Protein AF-A0A1M4TDK0-F1 (afdb_monomer_lite)

Organism: NCBI:txid1121262

Sequence (134 aa):
MSFRETLAKKYAETYYKKYGDRLTQFSGHVLSIKTTTKTILWIFNILTVDVVVKPERSKAVIKCRYKAKKWFKMPSFIDVRQGHSVIIQGLKPKKGKEASEVIQILNIRNLTTKVDLIPIDQKIQRVQQRQFIK

Radius of gyration: 16.86 Å; chains: 1; bounding box: 46×34×56 Å

Secondary structure (DSSP, 8-state):
--HHHHHHHHHHHHHHHHHGGGEEEEEEEEEEEEEEEEEETTTEEEEEEEEEEEETT-S--EEEEEEEEEESSPPP-----TT-EEEEEEEPPPTTSS-TTEEEEEEEEETTTTEESS---S------------

pLDDT: mean 84.57, std 12.97, range [46.22, 96.06]

Structure (mmCIF, N/CA/C/O backbone):
data_AF-A0A1M4TDK0-F1
#
_entry.id   AF-A0A1M4TDK0-F1
#
loop_
_atom_site.group_PDB
_atom_site.id
_atom_site.type_symbol
_atom_site.label_atom_id
_atom_site.label_alt_id
_atom_site.label_comp_id
_atom_site.label_asym_id
_atom_site.label_entity_id
_atom_site.label_seq_id
_atom_site.pdbx_PDB_ins_code
_atom_site.Cartn_x
_atom_site.Cartn_y
_atom_site.Cartn_z
_atom_site.occupancy
_atom_site.B_iso_or_equiv
_atom_site.auth_seq_id
_atom_site.auth_comp_id
_atom_site.auth_asym_id
_atom_site.auth_atom_id
_atom_site.pdbx_PDB_model_num
ATOM 1 N N . MET A 1 1 ? 28.726 3.527 11.758 1.00 60.12 1 MET A N 1
ATOM 2 C CA . MET A 1 1 ? 27.589 3.527 10.810 1.00 60.12 1 MET A CA 1
ATOM 3 C C . MET A 1 1 ? 28.083 4.090 9.499 1.00 60.12 1 MET A C 1
ATOM 5 O O . MET A 1 1 ? 28.723 5.138 9.508 1.00 60.12 1 MET A O 1
ATOM 9 N N . SER A 1 2 ? 27.841 3.385 8.400 1.00 84.94 2 SER A N 1
ATOM 10 C CA . SER A 1 2 ? 28.192 3.871 7.063 1.00 84.94 2 SER A CA 1
ATOM 11 C C . SER A 1 2 ? 27.386 5.135 6.738 1.00 84.94 2 SER A C 1
ATOM 13 O O . SER A 1 2 ? 26.234 5.256 7.149 1.00 84.94 2 SER A O 1
ATOM 15 N N . PHE A 1 3 ? 27.952 6.076 5.975 1.00 83.06 3 PHE A N 1
ATOM 16 C CA . PHE A 1 3 ? 27.279 7.327 5.580 1.00 83.06 3 PHE A CA 1
ATOM 17 C C . PHE A 1 3 ? 25.885 7.083 4.968 1.00 83.06 3 PHE A C 1
ATOM 19 O O . PHE A 1 3 ? 24.934 7.820 5.232 1.00 83.06 3 PHE A O 1
ATOM 26 N N . ARG A 1 4 ? 25.740 5.980 4.221 1.00 83.12 4 ARG A N 1
ATOM 27 C CA . ARG A 1 4 ? 24.465 5.527 3.644 1.00 83.12 4 ARG A CA 1
ATOM 28 C C . ARG A 1 4 ? 23.426 5.159 4.704 1.00 83.12 4 ARG A C 1
ATOM 30 O O . ARG A 1 4 ? 22.262 5.524 4.565 1.00 83.12 4 ARG A O 1
ATOM 37 N N . GLU A 1 5 ? 23.839 4.477 5.768 1.00 84.00 5 GLU A N 1
ATOM 38 C CA . GLU A 1 5 ? 22.953 4.079 6.869 1.00 84.00 5 GLU A CA 1
ATOM 39 C C . GLU A 1 5 ? 22.475 5.300 7.651 1.00 84.00 5 GLU A C 1
ATOM 41 O O . GLU A 1 5 ? 21.297 5.401 7.991 1.00 84.00 5 GLU A O 1
ATOM 46 N N . THR A 1 6 ? 23.372 6.254 7.897 1.00 85.81 6 THR A N 1
ATOM 47 C CA . THR A 1 6 ? 23.051 7.486 8.624 1.00 85.81 6 THR A CA 1
ATOM 48 C C . THR A 1 6 ? 22.048 8.342 7.849 1.00 85.81 6 THR A C 1
ATOM 50 O O . THR A 1 6 ? 21.093 8.852 8.435 1.00 85.81 6 THR A O 1
ATOM 53 N N . LEU A 1 7 ? 22.215 8.460 6.527 1.00 86.44 7 LEU A N 1
ATOM 54 C CA . LEU A 1 7 ? 21.242 9.135 5.665 1.00 86.44 7 LEU A CA 1
ATOM 55 C C . LEU A 1 7 ? 19.895 8.409 5.669 1.00 86.44 7 LEU A C 1
ATOM 57 O O . LEU A 1 7 ? 18.869 9.039 5.922 1.00 86.44 7 LEU A O 1
ATOM 61 N N . ALA A 1 8 ? 19.885 7.091 5.449 1.00 85.75 8 ALA A N 1
ATOM 62 C CA . ALA A 1 8 ? 18.657 6.297 5.436 1.00 85.75 8 ALA A CA 1
ATOM 63 C C . ALA A 1 8 ? 17.869 6.425 6.751 1.00 85.75 8 ALA A C 1
ATOM 65 O O . ALA A 1 8 ? 16.656 6.641 6.719 1.00 85.75 8 ALA A O 1
ATOM 66 N N . LYS A 1 9 ? 18.557 6.376 7.901 1.00 87.56 9 LYS A N 1
ATOM 67 C CA . LYS A 1 9 ? 17.946 6.582 9.223 1.00 87.56 9 LYS A CA 1
ATOM 68 C C . LYS A 1 9 ? 17.319 7.966 9.356 1.00 87.56 9 LYS A C 1
ATOM 70 O O . LYS A 1 9 ? 16.144 8.058 9.695 1.00 87.56 9 LYS A O 1
ATOM 75 N N . LYS A 1 10 ? 18.043 9.032 8.999 1.00 88.31 10 LYS A N 1
ATOM 76 C CA . LYS A 1 10 ? 17.509 10.405 9.053 1.00 88.31 10 LYS A CA 1
ATOM 77 C C . LYS A 1 10 ? 16.273 10.590 8.166 1.00 88.31 10 LYS A C 1
ATOM 79 O O . LYS A 1 10 ? 15.308 11.240 8.578 1.00 88.31 10 LYS A O 1
ATOM 84 N N . TYR A 1 11 ? 16.270 10.005 6.966 1.00 84.44 11 TYR A N 1
ATOM 85 C CA . TYR A 1 11 ? 15.098 10.025 6.085 1.00 84.44 11 TYR A CA 1
ATOM 86 C C . TYR A 1 11 ? 13.912 9.273 6.696 1.00 84.44 11 TYR A C 1
ATOM 88 O O . TYR A 1 11 ? 12.792 9.790 6.678 1.00 84.44 11 TYR A O 1
ATOM 96 N N . ALA A 1 12 ? 14.151 8.092 7.270 1.00 84.94 12 ALA A N 1
ATOM 97 C CA . ALA A 1 12 ? 13.117 7.294 7.922 1.00 84.94 12 ALA A CA 1
ATOM 98 C C . ALA A 1 12 ? 12.522 8.008 9.148 1.00 84.94 12 ALA A C 1
ATOM 100 O O . ALA A 1 12 ? 11.301 8.098 9.268 1.00 84.94 12 ALA A O 1
ATOM 101 N N . GLU A 1 13 ? 13.358 8.585 10.011 1.00 88.25 13 GLU A N 1
ATOM 102 C CA . GLU A 1 13 ? 12.929 9.350 11.190 1.00 88.25 13 GLU A CA 1
ATOM 103 C C . GLU A 1 13 ? 12.101 10.574 10.802 1.00 88.25 13 GLU A C 1
ATOM 105 O O . GLU A 1 13 ? 11.034 10.815 11.366 1.00 88.25 13 GLU A O 1
ATOM 110 N N . THR A 1 14 ? 12.540 11.324 9.788 1.00 87.81 14 THR A N 1
ATOM 111 C CA . THR A 1 14 ? 11.798 12.492 9.292 1.00 87.81 14 THR A CA 1
ATOM 112 C C . T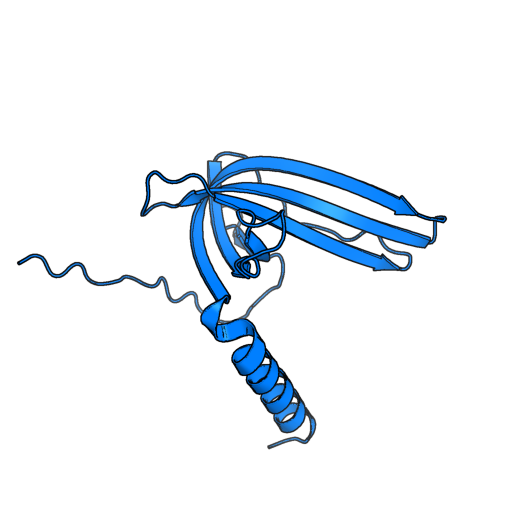HR A 1 14 ? 10.444 12.081 8.712 1.00 87.81 14 THR A C 1
ATOM 114 O O . THR A 1 14 ? 9.431 12.749 8.939 1.00 87.81 14 THR A O 1
ATOM 117 N N . TYR A 1 15 ? 10.404 10.965 7.982 1.00 83.06 15 TYR A N 1
ATOM 118 C CA . TYR A 1 15 ? 9.166 10.412 7.445 1.00 83.06 15 TYR A CA 1
ATOM 119 C C . TYR A 1 15 ? 8.213 9.988 8.566 1.00 83.06 15 TYR A C 1
ATOM 121 O O . TYR A 1 15 ? 7.038 10.360 8.550 1.00 83.06 15 TYR A O 1
ATOM 129 N N . TYR A 1 16 ? 8.723 9.271 9.567 1.00 86.31 16 TYR A N 1
ATOM 130 C CA . TYR A 1 16 ? 7.940 8.828 10.715 1.00 86.31 16 TYR A CA 1
ATOM 131 C C . TYR A 1 16 ? 7.418 10.013 11.529 1.00 86.31 16 TYR A C 1
ATOM 133 O O . TYR A 1 16 ? 6.234 10.070 11.840 1.00 86.31 16 TYR A O 1
ATOM 141 N N . LYS A 1 17 ? 8.244 11.035 11.768 1.00 88.25 17 LYS A N 1
ATOM 142 C CA . LYS A 1 17 ? 7.825 12.270 12.445 1.00 88.25 17 LYS A CA 1
ATOM 143 C C . LYS A 1 17 ? 6.707 13.002 11.695 1.00 88.25 17 LYS A C 1
ATOM 145 O O . LYS A 1 17 ? 5.842 13.610 12.313 1.00 88.25 17 LYS A O 1
ATOM 150 N N . LYS A 1 18 ? 6.709 12.957 10.359 1.00 85.25 18 LYS A N 1
ATOM 151 C CA . LYS A 1 18 ? 5.720 13.654 9.521 1.00 85.25 18 LYS A CA 1
ATOM 152 C C . LYS A 1 18 ? 4.415 12.875 9.331 1.00 85.25 18 LYS A C 1
ATOM 154 O O . LYS A 1 18 ? 3.361 13.487 9.147 1.00 85.25 18 LYS A O 1
ATOM 159 N N . TYR A 1 19 ? 4.486 11.547 9.303 1.00 83.94 19 TYR A N 1
ATOM 160 C CA . TYR A 1 19 ? 3.370 10.691 8.894 1.00 83.94 19 TYR A CA 1
ATOM 161 C C . TYR A 1 19 ? 2.976 9.622 9.918 1.00 83.94 19 TYR A C 1
ATOM 163 O O . TYR A 1 19 ? 2.002 8.918 9.665 1.00 83.94 19 TYR A O 1
ATOM 171 N N . GLY A 1 20 ? 3.672 9.512 11.051 1.00 82.94 20 GLY A N 1
ATOM 172 C CA . GLY A 1 20 ? 3.480 8.475 12.071 1.00 82.94 20 GLY A CA 1
ATOM 173 C C . GLY A 1 20 ? 2.029 8.342 12.525 1.00 82.94 20 GLY A C 1
ATOM 174 O O . GLY A 1 20 ? 1.457 7.263 12.414 1.00 82.94 20 GLY A O 1
ATOM 175 N N . ASP A 1 21 ? 1.378 9.453 12.870 1.00 84.75 21 ASP A N 1
ATOM 176 C CA . ASP A 1 21 ? -0.027 9.464 13.320 1.00 84.75 21 ASP A CA 1
ATOM 177 C C . ASP A 1 21 ? -1.027 8.993 12.248 1.00 84.75 21 ASP A C 1
ATOM 179 O O . ASP A 1 21 ? -2.177 8.645 12.531 1.00 84.75 21 ASP A O 1
ATOM 183 N N . ARG A 1 22 ? -0.609 9.023 10.979 1.00 87.25 22 ARG A N 1
ATOM 184 C CA . ARG A 1 22 ? -1.428 8.675 9.811 1.00 87.25 22 ARG A CA 1
ATOM 185 C C . ARG A 1 22 ? -1.048 7.326 9.217 1.00 87.25 22 ARG A C 1
ATOM 187 O O . ARG A 1 22 ? -1.787 6.836 8.362 1.00 87.25 22 ARG A O 1
ATOM 194 N N . LEU A 1 23 ? 0.070 6.746 9.639 1.00 89.25 23 LEU A N 1
ATOM 195 C CA . LEU A 1 23 ? 0.533 5.435 9.219 1.00 89.25 23 LEU A CA 1
ATOM 196 C C . LEU A 1 23 ? -0.392 4.374 9.804 1.00 89.25 23 LEU A C 1
ATOM 198 O O . LEU A 1 23 ? -0.696 4.356 10.994 1.00 89.25 23 LEU A O 1
ATOM 202 N N . THR A 1 24 ? -0.891 3.503 8.940 1.00 88.81 24 THR A N 1
ATOM 203 C CA . THR A 1 24 ? -1.838 2.462 9.323 1.00 88.81 24 THR A CA 1
ATOM 204 C C . THR A 1 24 ? -1.530 1.173 8.605 1.00 88.81 24 THR A C 1
ATOM 206 O O . THR A 1 24 ? -1.135 1.176 7.440 1.00 88.81 24 THR A O 1
ATOM 209 N N . GLN A 1 25 ? -1.747 0.068 9.308 1.00 90.00 25 GLN A N 1
ATOM 210 C CA . GLN A 1 25 ? -1.637 -1.265 8.753 1.00 90.00 25 GLN A CA 1
ATOM 211 C C . GLN A 1 25 ? -2.848 -2.087 9.175 1.00 90.00 25 GLN A C 1
ATOM 213 O O . GLN A 1 25 ? -3.223 -2.096 10.349 1.00 90.00 25 GLN A O 1
ATOM 218 N N . PHE A 1 26 ? -3.449 -2.796 8.226 1.00 90.75 26 PHE A N 1
ATOM 219 C CA . PHE A 1 26 ? -4.534 -3.733 8.505 1.00 90.75 26 PHE A CA 1
ATOM 220 C C . PHE A 1 26 ? -4.507 -4.922 7.538 1.00 90.75 26 PHE A C 1
ATOM 222 O O . PHE A 1 26 ? -3.929 -4.841 6.455 1.00 90.75 26 PHE A O 1
ATOM 229 N N . SER A 1 27 ? -5.120 -6.029 7.968 1.00 91.94 27 SER A N 1
ATOM 230 C CA . SER A 1 27 ? -5.339 -7.243 7.171 1.00 91.94 27 SER A CA 1
ATOM 231 C C . SER A 1 27 ? -6.817 -7.353 6.827 1.00 91.94 27 SER A C 1
ATOM 233 O O . SER A 1 27 ? -7.671 -6.988 7.648 1.00 91.94 27 SER A O 1
ATOM 235 N N . GLY A 1 28 ? -7.118 -7.838 5.631 1.00 93.06 28 GLY A N 1
ATOM 236 C CA . GLY A 1 28 ? -8.488 -8.001 5.172 1.00 93.06 28 GLY A CA 1
ATOM 237 C C . GLY A 1 28 ? -8.609 -8.761 3.864 1.00 93.06 28 GLY A C 1
ATOM 238 O O . GLY A 1 28 ? -7.617 -9.121 3.232 1.00 93.06 28 GLY A O 1
ATOM 239 N N . HIS A 1 29 ? -9.855 -8.955 3.448 1.00 95.44 29 HIS A N 1
ATOM 240 C CA . HIS A 1 29 ? -10.205 -9.552 2.167 1.00 95.44 29 HIS A CA 1
ATOM 241 C C . HIS A 1 29 ? -10.605 -8.482 1.163 1.00 95.44 29 HIS A C 1
ATOM 243 O O . HIS A 1 29 ? -11.323 -7.529 1.487 1.00 95.44 29 HIS A O 1
ATOM 249 N N . VAL A 1 30 ? -10.160 -8.654 -0.075 1.00 96.06 30 VAL A N 1
ATOM 250 C CA . VAL A 1 30 ? -10.480 -7.727 -1.156 1.00 96.06 30 VAL A CA 1
ATOM 251 C C . VAL A 1 30 ? -11.894 -7.978 -1.667 1.00 96.06 30 VAL A C 1
ATOM 253 O O . VAL A 1 30 ? -12.239 -9.095 -2.045 1.00 96.06 30 VAL A O 1
ATOM 256 N N . LEU A 1 31 ? -12.710 -6.927 -1.695 1.00 95.00 31 LEU A N 1
ATOM 257 C CA . LEU A 1 31 ? -14.074 -6.962 -2.220 1.00 95.00 31 LEU A CA 1
ATOM 258 C C . LEU A 1 31 ? -14.122 -6.597 -3.702 1.00 95.00 31 LEU A C 1
ATOM 260 O O . LEU A 1 31 ? -14.837 -7.234 -4.464 1.00 95.00 31 LEU A O 1
ATOM 264 N N . SER A 1 32 ? -13.365 -5.580 -4.113 1.00 95.12 32 SER A N 1
ATOM 265 C CA . SER A 1 32 ? -13.317 -5.136 -5.506 1.00 95.12 32 SER A CA 1
ATOM 266 C C . SER A 1 32 ? -12.009 -4.420 -5.814 1.00 95.12 32 SER A C 1
ATOM 268 O O . SER A 1 32 ? -11.460 -3.731 -4.949 1.00 95.12 32 SER A O 1
ATOM 270 N N . ILE A 1 33 ? -11.562 -4.522 -7.064 1.00 95.12 33 ILE A N 1
ATOM 271 C CA . ILE A 1 33 ? -10.411 -3.792 -7.595 1.00 95.12 33 ILE A CA 1
ATOM 272 C C . ILE A 1 33 ? -10.844 -3.058 -8.857 1.00 95.12 33 ILE A C 1
ATOM 274 O O . ILE A 1 33 ? -11.503 -3.632 -9.721 1.00 95.12 33 ILE A O 1
ATOM 278 N N . LYS A 1 34 ? -10.436 -1.798 -8.979 1.00 95.25 34 LYS A N 1
ATOM 279 C CA . LYS A 1 34 ? -10.551 -1.019 -10.207 1.00 95.25 34 LYS A CA 1
ATOM 280 C C . LYS A 1 34 ? -9.191 -0.444 -10.567 1.00 95.25 34 LYS A C 1
ATOM 282 O O . LYS A 1 34 ? -8.635 0.369 -9.833 1.00 95.25 34 LYS A O 1
ATOM 287 N N . THR A 1 35 ? -8.687 -0.830 -11.731 1.00 94.00 35 THR A N 1
ATOM 288 C CA . THR A 1 35 ? -7.421 -0.331 -12.269 1.00 94.00 35 THR A CA 1
ATOM 289 C C . THR A 1 35 ? -7.702 0.721 -13.330 1.00 94.00 35 THR A C 1
ATOM 291 O O . THR A 1 35 ? -8.503 0.508 -14.234 1.00 94.00 35 THR A O 1
ATOM 294 N N . THR A 1 36 ? -7.072 1.885 -13.206 1.00 94.12 36 THR A N 1
ATOM 295 C CA . THR A 1 36 ? -7.165 2.984 -14.170 1.00 94.12 36 THR A CA 1
ATOM 296 C C . THR A 1 36 ? -5.766 3.427 -14.562 1.00 94.12 36 THR A C 1
ATOM 298 O O . THR A 1 36 ? -4.972 3.844 -13.715 1.00 94.12 36 THR A O 1
ATOM 301 N N . THR A 1 37 ? -5.494 3.401 -15.859 1.00 92.31 37 THR A N 1
ATOM 302 C CA . THR A 1 37 ? -4.230 3.857 -16.433 1.00 92.31 37 THR A CA 1
ATOM 303 C C . THR A 1 37 ? -4.471 5.142 -17.206 1.00 92.31 37 THR A C 1
ATOM 305 O O . THR A 1 37 ? -5.454 5.262 -17.935 1.00 92.31 37 THR A O 1
ATOM 308 N N . LYS A 1 38 ? -3.587 6.122 -17.031 1.00 92.31 38 LYS A N 1
ATOM 309 C CA . LYS A 1 38 ? -3.565 7.345 -17.834 1.00 92.31 38 LYS A CA 1
ATOM 310 C C . LYS A 1 38 ? -2.154 7.594 -18.336 1.00 92.31 38 LYS A C 1
ATOM 312 O O . LYS A 1 38 ? -1.212 7.557 -17.546 1.00 92.31 38 LYS A O 1
ATOM 317 N N . THR A 1 39 ? -2.037 7.928 -19.611 1.00 90.00 39 THR A N 1
ATOM 318 C CA . THR A 1 39 ? -0.783 8.355 -20.229 1.00 90.00 39 THR A CA 1
ATOM 319 C C . THR A 1 39 ? -0.939 9.801 -20.677 1.00 90.00 39 THR A C 1
ATOM 321 O O . THR A 1 39 ? -1.891 10.136 -21.376 1.00 90.00 39 THR A O 1
ATOM 324 N N . ILE A 1 40 ? -0.037 10.669 -20.223 1.00 86.75 40 ILE A N 1
ATOM 325 C CA . ILE A 1 40 ? -0.012 12.098 -20.551 1.00 86.75 40 ILE A CA 1
ATOM 326 C C . ILE A 1 40 ? 1.245 12.363 -21.376 1.00 86.75 40 ILE A C 1
ATOM 328 O O . ILE A 1 40 ? 2.338 11.956 -20.976 1.00 86.75 40 ILE A O 1
ATOM 332 N N . LEU A 1 41 ? 1.088 13.042 -22.518 1.00 84.56 41 LEU A N 1
ATOM 333 C CA . LEU A 1 41 ? 2.188 13.435 -23.414 1.00 84.56 41 LEU A CA 1
ATOM 334 C C . LEU A 1 41 ? 3.102 12.264 -23.826 1.00 84.56 41 LEU A C 1
ATOM 336 O O . LEU A 1 41 ? 4.294 12.459 -24.034 1.00 84.56 41 LEU A O 1
ATOM 340 N N . TRP A 1 42 ? 2.557 11.041 -23.887 1.00 77.69 42 TRP A N 1
ATOM 341 C CA . TRP A 1 42 ? 3.241 9.773 -24.209 1.00 77.69 42 TRP A CA 1
ATOM 342 C C . TRP A 1 42 ? 4.363 9.326 -23.245 1.00 77.69 42 TRP A C 1
ATOM 344 O O . TRP A 1 42 ? 4.619 8.136 -23.091 1.00 77.69 42 TRP A O 1
ATOM 354 N N . ILE A 1 43 ? 4.975 10.252 -22.514 1.00 88.19 43 ILE A N 1
ATOM 355 C CA . ILE A 1 43 ? 6.094 9.997 -21.604 1.00 88.19 43 ILE A CA 1
ATOM 356 C C . ILE A 1 43 ? 5.645 9.745 -20.163 1.00 88.19 43 ILE A C 1
ATOM 358 O O . ILE A 1 43 ? 6.345 9.070 -19.404 1.00 88.19 43 ILE A O 1
ATOM 362 N N . PHE A 1 44 ? 4.502 10.293 -19.746 1.00 89.75 44 PHE A N 1
ATOM 363 C CA . PHE A 1 44 ? 4.101 10.300 -18.344 1.00 89.75 44 PHE A CA 1
ATOM 364 C C . PHE A 1 44 ? 2.984 9.300 -18.074 1.00 89.75 44 PHE A C 1
ATOM 366 O O . PHE A 1 44 ? 1.813 9.554 -18.358 1.00 89.75 44 PHE A O 1
ATOM 373 N N . ASN A 1 45 ? 3.349 8.166 -17.479 1.00 92.06 45 ASN A N 1
ATOM 374 C CA . ASN A 1 45 ? 2.421 7.085 -17.183 1.00 92.06 45 ASN A CA 1
ATOM 375 C C . ASN A 1 45 ? 1.984 7.142 -15.719 1.00 92.06 45 ASN A C 1
ATOM 377 O O . ASN A 1 45 ? 2.803 7.115 -14.794 1.00 92.06 45 ASN A O 1
ATOM 381 N N . ILE A 1 46 ? 0.673 7.204 -15.511 1.00 93.38 46 ILE A N 1
ATOM 382 C CA . ILE A 1 46 ? 0.026 7.220 -14.204 1.00 93.38 46 ILE A CA 1
ATOM 383 C C . ILE A 1 46 ? -0.820 5.958 -14.078 1.00 93.38 46 ILE A C 1
ATOM 385 O O . ILE A 1 46 ? -1.780 5.768 -14.823 1.00 93.38 46 ILE A O 1
ATOM 389 N N . LEU A 1 47 ? -0.513 5.147 -13.072 1.00 94.19 47 LEU A N 1
ATOM 390 C CA . LEU A 1 47 ? -1.341 4.024 -12.659 1.00 94.19 47 LEU A CA 1
ATOM 391 C C . LEU A 1 47 ? -2.083 4.403 -11.380 1.00 94.19 47 LEU A C 1
ATOM 393 O O . LEU A 1 47 ? -1.462 4.787 -10.386 1.00 94.19 47 LEU A O 1
ATOM 397 N N . THR A 1 48 ? -3.407 4.303 -11.402 1.00 94.62 48 THR A N 1
ATOM 398 C CA . THR A 1 48 ? -4.256 4.451 -10.217 1.00 94.62 48 THR A CA 1
ATOM 399 C C . THR A 1 48 ? -5.016 3.153 -10.000 1.00 94.62 48 THR A C 1
ATOM 401 O O . THR A 1 48 ? -5.726 2.705 -10.895 1.00 94.62 48 THR A O 1
ATOM 404 N N . VAL A 1 49 ? -4.867 2.549 -8.825 1.00 95.25 49 VAL A N 1
ATOM 405 C CA . VAL A 1 49 ? -5.586 1.326 -8.453 1.00 95.25 49 VAL A CA 1
ATOM 406 C C . VAL A 1 49 ? -6.427 1.622 -7.227 1.00 95.25 49 VAL A C 1
ATOM 408 O O . VAL A 1 49 ? -5.890 1.966 -6.175 1.00 95.25 49 VAL A O 1
ATOM 411 N N . ASP A 1 50 ? -7.738 1.504 -7.373 1.00 95.06 50 ASP A N 1
ATOM 412 C CA . ASP A 1 50 ? -8.694 1.606 -6.280 1.00 95.06 50 ASP A CA 1
ATOM 413 C C . ASP A 1 50 ? -9.048 0.196 -5.803 1.00 95.06 50 ASP A C 1
ATOM 415 O O . ASP A 1 50 ? -9.511 -0.639 -6.578 1.00 95.06 50 ASP A O 1
ATOM 419 N N . VAL A 1 51 ? -8.809 -0.075 -4.523 1.00 95.31 51 VAL A N 1
ATOM 420 C CA . VAL A 1 51 ? -9.055 -1.367 -3.879 1.00 95.31 51 VAL A CA 1
ATOM 421 C C . VAL A 1 51 ? -10.023 -1.151 -2.731 1.00 95.31 51 VAL A C 1
ATOM 423 O O . VAL A 1 51 ? -9.818 -0.278 -1.890 1.00 95.31 51 VAL A O 1
ATOM 426 N N . VAL A 1 52 ? -11.072 -1.959 -2.674 1.00 95.31 52 VAL A N 1
ATOM 427 C CA . VAL A 1 52 ? -12.014 -1.964 -1.556 1.00 95.31 52 VAL A CA 1
ATOM 428 C C . VAL A 1 52 ? -11.750 -3.204 -0.722 1.00 95.31 52 VAL A C 1
ATOM 430 O O . VAL A 1 52 ? -11.756 -4.316 -1.251 1.00 95.31 52 VAL A O 1
ATOM 433 N N . VAL A 1 53 ? -11.510 -3.020 0.573 1.00 94.94 53 VAL A N 1
ATOM 434 C CA . VAL A 1 53 ? -11.131 -4.102 1.485 1.00 94.94 53 VAL A CA 1
ATOM 435 C C . VAL A 1 53 ? -12.070 -4.154 2.674 1.00 94.94 53 VAL A C 1
ATOM 437 O O . VAL A 1 53 ? -12.389 -3.130 3.281 1.00 94.94 53 VAL A O 1
ATOM 440 N N . LYS A 1 54 ? -12.471 -5.373 3.025 1.00 94.81 54 LYS A N 1
ATOM 441 C CA . LYS A 1 54 ? -13.136 -5.691 4.283 1.00 94.81 54 LYS A CA 1
ATOM 442 C C . LYS A 1 54 ? -12.084 -6.197 5.274 1.00 94.81 54 LYS A C 1
ATOM 444 O O . LYS A 1 54 ? -11.543 -7.284 5.056 1.00 94.81 54 LYS A O 1
ATOM 449 N N . PRO A 1 55 ? -11.748 -5.442 6.330 1.00 92.94 55 PRO A N 1
ATOM 450 C CA . PRO A 1 55 ? -10.824 -5.902 7.356 1.00 92.94 55 PRO A CA 1
ATOM 451 C C . PRO A 1 55 ? -11.368 -7.139 8.069 1.00 92.94 55 PRO A C 1
ATOM 453 O O . PRO A 1 55 ? -12.563 -7.233 8.322 1.00 92.94 55 PRO A O 1
ATOM 456 N N . GLU A 1 56 ? -10.496 -8.059 8.472 1.00 87.44 56 GLU A N 1
ATOM 457 C CA . GLU A 1 56 ? -10.915 -9.264 9.215 1.00 87.44 56 GLU A CA 1
ATOM 458 C C . GLU A 1 56 ? -11.558 -8.916 10.568 1.00 87.44 56 GLU A C 1
ATOM 460 O O . GLU A 1 56 ? -12.489 -9.570 11.023 1.00 87.44 56 GLU A O 1
ATOM 465 N N . ARG A 1 57 ? -11.073 -7.845 11.206 1.00 82.81 57 ARG A N 1
ATOM 466 C CA . ARG A 1 57 ? -11.467 -7.439 12.564 1.00 82.81 57 ARG A CA 1
ATOM 467 C C . ARG A 1 57 ? -12.677 -6.505 12.623 1.00 82.81 57 ARG A C 1
ATOM 469 O O . ARG A 1 57 ? -13.095 -6.140 13.715 1.00 82.81 57 ARG A O 1
ATOM 476 N N . SER A 1 58 ? -13.208 -6.054 11.486 1.00 83.44 58 SER A N 1
ATOM 477 C CA . SER A 1 58 ? -14.274 -5.047 11.456 1.00 83.44 58 SER A CA 1
ATOM 478 C C . SER A 1 58 ? -15.267 -5.305 10.332 1.00 83.44 58 SER A C 1
ATOM 480 O O . SER A 1 58 ? -14.910 -5.772 9.257 1.00 83.44 58 SER A O 1
ATOM 482 N N . LYS A 1 59 ? -16.532 -4.942 10.561 1.00 84.94 59 LYS A N 1
ATOM 483 C CA . LYS A 1 59 ? -17.566 -4.942 9.514 1.00 84.94 59 LYS A CA 1
ATOM 484 C C . LYS A 1 59 ? -17.427 -3.757 8.548 1.00 84.94 59 LYS A C 1
ATOM 486 O O . LYS A 1 59 ? -18.114 -3.732 7.532 1.00 84.94 59 LYS A O 1
ATOM 491 N N . ALA A 1 60 ? -16.562 -2.789 8.857 1.00 88.38 60 ALA A N 1
ATOM 492 C CA . ALA A 1 60 ? -16.347 -1.610 8.029 1.00 88.38 60 ALA A CA 1
ATOM 493 C C . ALA A 1 60 ? -15.749 -1.972 6.663 1.00 88.38 60 ALA A C 1
ATOM 495 O O . ALA A 1 60 ? -14.939 -2.888 6.540 1.00 88.38 60 ALA A O 1
ATOM 496 N N . VAL A 1 61 ? -16.112 -1.204 5.640 1.00 91.81 61 VAL A N 1
ATOM 497 C CA . VAL A 1 61 ? -15.536 -1.312 4.299 1.00 91.81 61 VAL A CA 1
ATOM 498 C C . VAL A 1 61 ? -14.578 -0.149 4.095 1.00 91.81 61 VAL A C 1
ATOM 500 O O . VAL A 1 61 ? -14.967 1.010 4.220 1.00 91.81 61 VAL A O 1
ATOM 503 N N . ILE A 1 62 ? -13.320 -0.453 3.789 1.00 92.44 62 ILE A N 1
ATOM 504 C CA . ILE A 1 62 ? -12.269 0.549 3.630 1.00 92.44 62 ILE A CA 1
ATOM 505 C C . ILE A 1 62 ? -11.946 0.702 2.148 1.00 92.44 62 ILE A C 1
ATOM 507 O O . ILE A 1 62 ? -11.614 -0.269 1.467 1.00 92.44 62 ILE A O 1
ATOM 511 N N . LYS A 1 63 ? -12.009 1.941 1.654 1.00 94.31 63 LYS A N 1
ATOM 512 C CA . LYS A 1 63 ? -11.543 2.299 0.312 1.00 94.31 63 LYS A CA 1
ATOM 513 C C . LYS A 1 63 ? -10.064 2.656 0.374 1.00 94.31 63 LYS A C 1
ATOM 515 O O . LYS A 1 63 ? -9.638 3.488 1.177 1.00 94.31 63 LYS A O 1
ATOM 520 N N . CYS A 1 64 ? -9.278 2.042 -0.490 1.00 94.19 64 CYS A N 1
ATOM 521 C CA . CYS A 1 64 ? -7.848 2.258 -0.592 1.00 94.19 64 CYS A CA 1
ATOM 522 C C . CYS A 1 64 ? -7.478 2.648 -2.016 1.00 94.19 64 CYS A C 1
ATOM 524 O O . CYS A 1 64 ? -8.046 2.131 -2.972 1.00 94.19 64 CYS A O 1
ATOM 526 N N . ARG A 1 65 ? -6.504 3.543 -2.159 1.00 94.94 65 ARG A N 1
ATOM 527 C CA . ARG A 1 65 ? -6.028 4.010 -3.459 1.00 94.94 65 ARG A CA 1
ATOM 528 C C . ARG A 1 65 ? -4.519 3.930 -3.532 1.00 94.94 65 ARG A C 1
ATOM 530 O O . ARG A 1 65 ? -3.813 4.567 -2.751 1.00 94.94 65 ARG A O 1
ATOM 537 N N . TYR A 1 66 ? -4.024 3.202 -4.515 1.00 94.94 66 TYR A N 1
ATOM 538 C CA . TYR A 1 66 ? -2.641 3.259 -4.949 1.00 94.94 66 TYR A CA 1
ATOM 539 C C . TYR A 1 66 ? -2.521 4.222 -6.125 1.00 94.94 66 TYR A C 1
ATOM 541 O O . TYR A 1 66 ? -3.346 4.211 -7.037 1.00 94.94 66 TYR A O 1
ATOM 549 N N . LYS A 1 67 ? -1.490 5.066 -6.111 1.00 93.62 67 LYS A N 1
ATOM 550 C CA . LYS A 1 67 ? -1.186 5.962 -7.225 1.00 93.62 67 LYS A CA 1
ATOM 551 C C . LYS A 1 67 ? 0.311 5.967 -7.466 1.00 93.62 67 LYS A C 1
ATOM 553 O O . LYS A 1 67 ? 1.059 6.505 -6.653 1.00 93.62 67 LYS A O 1
ATOM 558 N N . ALA A 1 68 ? 0.724 5.412 -8.595 1.00 93.19 68 ALA A N 1
ATOM 559 C CA . ALA A 1 68 ? 2.104 5.429 -9.048 1.00 93.19 68 ALA A CA 1
ATOM 560 C C . ALA A 1 68 ? 2.238 6.261 -10.314 1.00 93.19 68 ALA A C 1
ATOM 562 O O . ALA A 1 68 ? 1.355 6.277 -11.173 1.00 93.19 68 ALA A O 1
ATOM 563 N N . LYS A 1 69 ? 3.367 6.954 -10.421 1.00 93.00 69 LYS A N 1
ATOM 564 C CA . LYS A 1 69 ? 3.744 7.708 -11.608 1.00 93.00 69 LYS A CA 1
ATOM 565 C C . LYS A 1 69 ? 5.153 7.298 -11.988 1.00 93.00 69 LYS A C 1
ATOM 567 O O . LYS A 1 69 ? 6.025 7.262 -11.121 1.00 93.00 69 LYS A O 1
ATOM 572 N N . LYS A 1 70 ? 5.366 6.978 -13.256 1.00 91.56 70 LYS A N 1
ATOM 573 C CA . LYS A 1 70 ? 6.695 6.703 -13.796 1.00 91.56 70 LYS A CA 1
ATOM 574 C C . LYS A 1 70 ? 6.850 7.418 -15.125 1.00 91.56 70 LYS A C 1
ATOM 576 O O . LYS A 1 70 ? 5.896 7.570 -15.888 1.00 91.56 70 LYS A O 1
ATOM 581 N N . TRP A 1 71 ? 8.074 7.860 -15.362 1.00 88.12 71 TRP A N 1
ATOM 582 C CA . TRP A 1 71 ? 8.477 8.403 -16.643 1.00 88.12 71 TRP A CA 1
ATOM 583 C C . TRP A 1 71 ? 8.900 7.244 -17.550 1.00 88.12 71 TRP A C 1
ATOM 585 O O . TRP A 1 71 ? 9.562 6.315 -17.079 1.00 88.12 71 TRP A O 1
ATOM 595 N N . PHE A 1 72 ? 8.472 7.269 -18.812 1.00 86.81 72 PHE A N 1
ATOM 596 C CA . PHE A 1 72 ? 8.749 6.296 -19.880 1.00 86.81 72 PHE A CA 1
ATOM 597 C C . PHE A 1 72 ? 8.217 4.865 -19.682 1.00 86.81 72 PHE A C 1
ATOM 599 O O . PHE A 1 72 ? 7.726 4.268 -20.632 1.00 86.81 72 PHE A O 1
ATOM 606 N N . LYS A 1 73 ? 8.256 4.298 -18.472 1.00 88.50 73 LYS A N 1
ATOM 607 C CA . LYS A 1 73 ? 7.773 2.935 -18.188 1.00 88.50 73 LYS A CA 1
ATOM 608 C C . LYS A 1 73 ? 6.400 2.954 -17.529 1.00 88.50 73 LYS A C 1
ATOM 610 O O . LYS A 1 73 ? 6.157 3.759 -16.631 1.00 88.50 73 LYS A O 1
ATOM 615 N N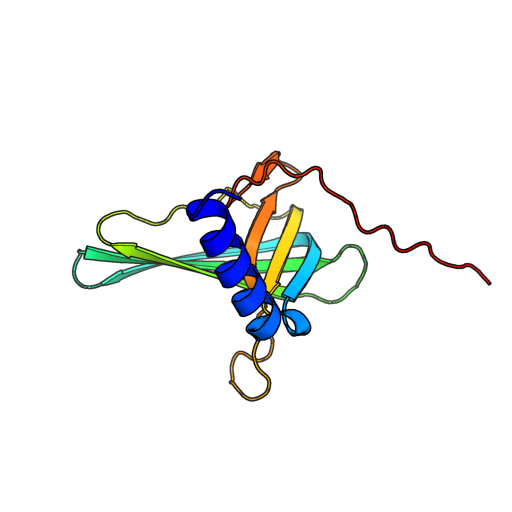 . MET A 1 74 ? 5.528 2.028 -17.919 1.00 85.62 74 MET A N 1
ATOM 616 C CA . MET A 1 74 ? 4.267 1.800 -17.217 1.00 85.62 74 MET A CA 1
ATOM 617 C C . MET A 1 74 ? 4.567 1.339 -15.777 1.00 85.62 74 MET A C 1
ATOM 619 O O . MET A 1 74 ? 5.349 0.401 -15.589 1.00 85.62 74 MET A O 1
ATOM 623 N N . PRO A 1 75 ? 4.002 1.974 -14.735 1.00 89.25 75 PRO A N 1
ATOM 624 C CA . PRO A 1 75 ? 4.038 1.402 -13.397 1.00 89.25 75 PRO A CA 1
ATOM 625 C C . PRO A 1 75 ? 3.326 0.046 -13.397 1.00 89.25 75 PRO A C 1
ATOM 627 O O . PRO A 1 75 ? 2.286 -0.099 -14.033 1.00 89.25 75 PRO A O 1
ATOM 630 N N . SER A 1 76 ? 3.869 -0.930 -12.676 1.00 88.31 76 SER A N 1
ATOM 631 C CA . SER A 1 76 ? 3.203 -2.203 -12.422 1.00 88.31 76 SER A CA 1
ATOM 632 C C . SER A 1 76 ? 2.519 -2.178 -11.058 1.00 88.31 76 SER A C 1
ATOM 634 O O . SER A 1 76 ? 2.896 -1.420 -10.159 1.00 88.31 76 SER A O 1
ATOM 636 N N . PHE A 1 77 ? 1.504 -3.019 -10.914 1.00 91.50 77 PHE A N 1
ATOM 637 C CA . PHE A 1 77 ? 0.877 -3.340 -9.641 1.00 91.50 77 PHE A CA 1
ATOM 638 C C . PHE A 1 77 ? 0.760 -4.859 -9.540 1.00 91.50 77 PHE A C 1
ATOM 640 O O . PHE A 1 77 ? 0.754 -5.547 -10.560 1.00 91.50 77 PHE A O 1
ATOM 647 N N . ILE A 1 78 ? 0.719 -5.376 -8.317 1.00 92.31 78 ILE A N 1
ATOM 648 C CA . ILE A 1 78 ? 0.595 -6.814 -8.081 1.00 92.31 78 ILE A CA 1
ATOM 649 C C . ILE A 1 78 ? -0.776 -7.335 -8.517 1.00 92.31 78 ILE A C 1
ATOM 651 O O . ILE A 1 78 ? -1.760 -6.594 -8.506 1.00 92.31 78 ILE A O 1
ATOM 655 N N . ASP A 1 79 ? -0.851 -8.623 -8.856 1.00 91.06 79 ASP A N 1
ATOM 656 C CA . ASP A 1 79 ? -2.133 -9.269 -9.133 1.00 91.06 79 ASP A CA 1
ATOM 657 C C . ASP A 1 79 ? -2.935 -9.420 -7.832 1.00 91.06 79 ASP A C 1
ATOM 659 O O . ASP A 1 79 ? -2.559 -10.141 -6.896 1.00 91.06 79 ASP A O 1
ATOM 663 N N . VAL A 1 80 ? -4.040 -8.684 -7.761 1.00 92.75 80 VAL A N 1
ATOM 664 C CA . VAL A 1 80 ? -4.970 -8.674 -6.637 1.00 92.75 80 VAL A CA 1
ATOM 665 C C . VAL A 1 80 ? -6.366 -8.851 -7.202 1.00 92.75 80 VAL A C 1
ATOM 667 O O . VAL A 1 80 ? -6.814 -8.059 -8.029 1.00 92.75 80 VAL A O 1
ATOM 670 N N . ARG A 1 81 ? -7.051 -9.893 -6.732 1.00 94.25 81 ARG A N 1
ATOM 671 C CA . ARG A 1 81 ? -8.393 -10.274 -7.166 1.00 94.25 81 ARG A CA 1
ATOM 672 C C . ARG A 1 81 ? -9.341 -10.280 -5.979 1.00 94.25 81 ARG A C 1
ATOM 674 O O . ARG A 1 81 ? -8.916 -10.271 -4.821 1.00 94.25 81 ARG A O 1
ATOM 681 N N . GLN A 1 82 ? -10.632 -10.273 -6.276 1.00 94.50 82 GLN A N 1
ATOM 682 C CA . GLN A 1 82 ? -11.663 -10.420 -5.259 1.00 94.50 82 GLN A CA 1
ATOM 683 C C . GLN A 1 82 ? -11.434 -11.712 -4.455 1.00 94.50 82 GLN A C 1
ATOM 685 O O . GLN A 1 82 ? -11.052 -12.739 -5.008 1.00 94.50 82 GLN A O 1
ATOM 690 N N . GLY A 1 83 ? -11.622 -11.641 -3.139 1.00 92.75 83 GLY A N 1
ATOM 691 C CA . GLY A 1 83 ? -11.416 -12.757 -2.213 1.00 92.75 83 GLY A CA 1
ATOM 692 C C . GLY A 1 83 ? -9.978 -12.926 -1.709 1.00 92.75 83 GLY A C 1
ATOM 693 O O . GLY A 1 83 ? -9.786 -13.546 -0.662 1.00 92.75 83 GLY A O 1
ATOM 694 N N . HIS A 1 84 ? -8.972 -12.335 -2.367 1.00 95.25 84 HIS A N 1
ATOM 695 C CA . HIS A 1 84 ? -7.588 -12.411 -1.888 1.00 95.25 84 HIS A CA 1
ATOM 696 C C . HIS A 1 84 ? -7.450 -11.801 -0.487 1.00 95.25 84 HIS A C 1
ATOM 698 O O . HIS A 1 84 ? -8.025 -10.747 -0.194 1.00 95.25 84 HIS A O 1
ATOM 704 N N . SER A 1 85 ? -6.664 -12.460 0.366 1.00 94.31 85 SER A N 1
ATOM 705 C CA . SER A 1 85 ? -6.280 -11.929 1.674 1.00 94.31 85 SER A CA 1
ATOM 706 C C . SER A 1 85 ? -5.055 -11.035 1.502 1.00 94.31 85 SER A C 1
ATOM 708 O O . SER A 1 85 ? -4.046 -11.449 0.926 1.00 94.31 85 SER A O 1
ATOM 710 N N . VAL A 1 86 ? -5.147 -9.790 1.964 1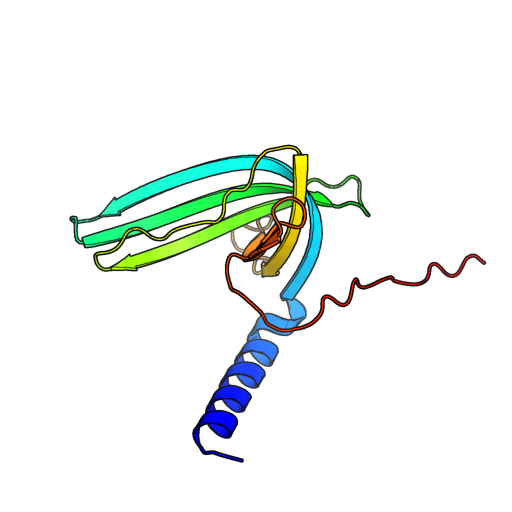.00 94.00 86 VAL A N 1
ATOM 711 C CA . VAL A 1 86 ? -4.113 -8.772 1.771 1.00 94.00 86 VAL A CA 1
ATOM 712 C C . VAL A 1 86 ? -3.779 -8.061 3.073 1.00 94.00 86 VAL A C 1
ATOM 714 O O . VAL A 1 86 ? -4.653 -7.772 3.891 1.00 94.00 86 VAL A O 1
ATOM 717 N N . ILE A 1 87 ? -2.504 -7.712 3.229 1.00 93.19 87 ILE A N 1
ATOM 718 C CA . ILE A 1 87 ? -2.046 -6.747 4.227 1.00 93.19 87 ILE A CA 1
ATOM 719 C C . ILE A 1 87 ? -1.800 -5.432 3.502 1.00 93.19 87 ILE A C 1
ATOM 721 O O . ILE A 1 87 ? -0.984 -5.368 2.581 1.00 93.19 87 ILE A O 1
ATOM 725 N N . ILE A 1 88 ? -2.491 -4.382 3.934 1.00 92.88 88 ILE A N 1
ATOM 726 C CA . ILE A 1 88 ? -2.311 -3.033 3.406 1.00 92.88 88 ILE A CA 1
ATOM 727 C C . ILE A 1 88 ? -1.583 -2.199 4.445 1.00 92.88 88 ILE A C 1
ATOM 729 O O . ILE A 1 88 ? -2.011 -2.107 5.596 1.00 92.88 88 ILE A O 1
ATOM 733 N N . GLN A 1 89 ? -0.502 -1.564 4.006 1.00 92.00 89 GLN A N 1
ATOM 734 C CA . GLN A 1 89 ? 0.169 -0.481 4.710 1.00 92.00 89 GLN A CA 1
ATOM 735 C C . GLN A 1 89 ? -0.139 0.814 3.970 1.00 92.00 89 GLN A C 1
ATOM 737 O O . GLN A 1 89 ? 0.123 0.941 2.770 1.00 92.00 89 GLN A O 1
ATOM 742 N N . GLY A 1 90 ? -0.711 1.783 4.670 1.00 92.06 90 GLY A N 1
ATOM 743 C CA . GLY A 1 90 ? -1.177 3.002 4.035 1.00 92.06 90 GLY A CA 1
ATOM 744 C C . GLY A 1 90 ? -1.222 4.207 4.952 1.00 92.06 90 GLY A C 1
ATOM 745 O O . GLY A 1 90 ? -1.101 4.107 6.174 1.00 92.06 90 GLY A O 1
ATOM 746 N N . LEU A 1 91 ? -1.413 5.364 4.328 1.00 91.69 91 LEU A N 1
ATOM 747 C CA . LEU A 1 91 ? -1.582 6.643 4.998 1.00 91.69 91 LEU A CA 1
ATOM 748 C C . LEU A 1 91 ? -3.054 7.031 5.010 1.00 91.69 91 LEU A C 1
ATOM 750 O O . LEU A 1 91 ? -3.677 7.187 3.955 1.00 91.69 91 LEU A O 1
ATOM 754 N N . LYS A 1 92 ? -3.590 7.270 6.206 1.00 89.94 92 LYS A N 1
ATOM 755 C CA . LYS A 1 92 ? -4.873 7.954 6.376 1.00 89.94 92 LYS A CA 1
ATOM 756 C C . LYS A 1 92 ? -4.813 9.335 5.717 1.00 89.94 92 LYS A C 1
ATOM 758 O O . LYS A 1 92 ? -3.766 9.990 5.782 1.00 89.94 92 LYS A O 1
ATOM 763 N N . PRO A 1 93 ? -5.895 9.828 5.105 1.00 86.62 93 PRO A N 1
ATOM 764 C CA . PRO A 1 93 ? -5.939 11.173 4.539 1.00 86.62 93 PRO A CA 1
ATOM 765 C C . PRO A 1 93 ? -5.782 12.248 5.627 1.00 86.62 93 PRO A C 1
ATOM 767 O O . PRO A 1 93 ? -5.971 12.000 6.818 1.00 86.62 93 PRO A O 1
ATOM 770 N N . LYS A 1 94 ? -5.365 13.456 5.230 1.00 80.62 94 LYS A N 1
ATOM 771 C CA . LYS A 1 94 ? -5.279 14.595 6.156 1.00 80.62 94 LYS A CA 1
ATOM 772 C C . LYS A 1 94 ? -6.705 15.104 6.380 1.00 80.62 94 LYS A C 1
ATOM 774 O O . LYS A 1 94 ? -7.420 15.298 5.399 1.00 80.62 94 LYS A O 1
ATOM 779 N N . LYS A 1 95 ? -7.107 15.323 7.637 1.00 69.06 95 LYS A N 1
ATOM 780 C CA . LYS A 1 95 ? -8.411 15.924 7.966 1.00 69.06 95 LYS A CA 1
ATOM 781 C C . LYS A 1 95 ? -8.578 17.245 7.188 1.00 69.06 95 LYS A C 1
ATOM 783 O O . LYS A 1 95 ? -7.646 18.047 7.172 1.00 69.06 95 LYS A O 1
ATOM 788 N N . GLY A 1 96 ? -9.719 17.429 6.517 1.00 65.94 96 GLY A N 1
ATOM 789 C CA . GLY A 1 96 ? -10.070 18.666 5.799 1.00 65.94 96 GLY A CA 1
ATOM 790 C C . GLY A 1 96 ? -9.805 18.708 4.284 1.00 65.94 96 GLY A C 1
ATOM 791 O O . GLY A 1 96 ? -9.990 19.758 3.684 1.00 65.94 96 GLY A O 1
ATOM 792 N N . LYS A 1 97 ? -9.382 17.612 3.638 1.00 63.12 97 LYS A N 1
ATOM 793 C CA . LYS A 1 97 ? -9.393 17.497 2.162 1.00 63.12 97 LYS A CA 1
ATOM 794 C C . LYS A 1 97 ? -10.476 16.506 1.731 1.00 63.12 97 LYS A C 1
ATOM 796 O O . LYS A 1 97 ? -10.582 15.453 2.351 1.00 63.12 97 LYS A O 1
ATOM 801 N N . GLU A 1 98 ? -11.215 16.819 0.664 1.00 54.31 98 GLU A N 1
ATOM 802 C CA . GLU A 1 98 ? -12.401 16.096 0.142 1.00 54.31 98 GLU A CA 1
ATOM 803 C C . GLU A 1 98 ? -12.225 14.576 -0.056 1.00 54.31 98 GLU A C 1
ATOM 805 O O . GLU A 1 98 ? -13.193 13.828 -0.070 1.00 54.31 98 GLU A O 1
ATOM 810 N N . ALA A 1 99 ? -10.989 14.076 -0.135 1.00 57.72 99 ALA A N 1
ATOM 811 C CA . ALA A 1 99 ? -10.678 12.645 -0.126 1.00 57.72 99 ALA A CA 1
ATOM 812 C C . ALA A 1 99 ? -10.558 12.066 1.303 1.00 57.72 99 ALA A C 1
ATOM 814 O O . ALA A 1 99 ? -9.656 11.268 1.570 1.00 57.72 99 ALA A O 1
ATOM 815 N N . SER A 1 100 ? -11.415 12.494 2.235 1.00 62.41 100 SER A N 1
ATOM 816 C CA . SER A 1 100 ? -11.263 12.256 3.682 1.00 62.41 100 SER A CA 1
ATOM 817 C C . SER A 1 100 ? -11.431 10.793 4.119 1.00 62.41 100 SER A C 1
ATOM 819 O O . SER A 1 100 ? -11.070 10.459 5.246 1.00 62.41 100 SER A O 1
ATOM 821 N N . GLU A 1 101 ? -11.892 9.908 3.231 1.00 76.62 101 GLU A N 1
ATOM 822 C CA . GLU A 1 101 ? -12.186 8.504 3.557 1.00 76.62 101 GLU A CA 1
ATOM 823 C C . GLU A 1 101 ? -11.279 7.478 2.862 1.00 76.62 101 GLU A C 1
ATOM 825 O O . GLU A 1 101 ? -11.338 6.289 3.175 1.00 76.62 101 GLU A O 1
ATOM 830 N N . VAL A 1 102 ? -10.429 7.899 1.918 1.00 89.19 102 VAL A N 1
ATOM 831 C CA . VAL A 1 102 ? -9.622 6.960 1.120 1.00 89.19 102 VAL A CA 1
ATOM 832 C C . VAL A 1 102 ? -8.213 6.843 1.688 1.00 89.19 102 VAL A C 1
ATOM 834 O O . VAL A 1 102 ? -7.458 7.816 1.723 1.00 89.19 102 VAL A O 1
ATOM 837 N N . ILE A 1 103 ? -7.829 5.632 2.090 1.00 92.25 103 ILE A N 1
ATOM 838 C CA . ILE A 1 103 ? -6.471 5.341 2.563 1.00 92.25 103 ILE A CA 1
ATOM 839 C C . ILE A 1 103 ? -5.528 5.244 1.362 1.00 92.25 103 ILE A C 1
ATOM 841 O O . ILE A 1 103 ? -5.764 4.478 0.427 1.00 92.25 103 ILE A O 1
ATOM 845 N N . GLN A 1 104 ? -4.431 5.998 1.381 1.00 93.38 104 GLN A N 1
ATOM 846 C CA . GLN A 1 104 ? -3.413 5.904 0.340 1.00 93.38 104 GLN A CA 1
ATOM 847 C C . GLN A 1 104 ? -2.518 4.690 0.593 1.00 93.38 104 GLN A C 1
ATOM 849 O O . GLN A 1 104 ? -1.892 4.600 1.645 1.00 93.38 104 GLN A O 1
ATOM 854 N N . ILE A 1 105 ? -2.427 3.780 -0.373 1.00 93.75 105 ILE A N 1
ATOM 855 C CA . ILE A 1 105 ? -1.594 2.577 -0.275 1.00 93.75 105 ILE A CA 1
ATOM 856 C C . ILE A 1 105 ? -0.125 2.975 -0.452 1.00 93.75 105 ILE A C 1
ATOM 858 O O . ILE A 1 105 ? 0.241 3.560 -1.473 1.00 93.75 105 ILE A O 1
ATOM 862 N N . LEU A 1 106 ? 0.703 2.638 0.538 1.00 91.56 106 LEU A N 1
ATOM 863 C CA . LEU A 1 106 ? 2.164 2.694 0.447 1.00 91.56 106 LEU A CA 1
ATOM 864 C C . LEU A 1 106 ? 2.721 1.346 -0.002 1.00 91.56 106 LEU A C 1
ATOM 866 O O . LEU A 1 106 ? 3.528 1.289 -0.925 1.00 91.56 106 LEU A O 1
ATOM 870 N N . ASN A 1 107 ? 2.254 0.272 0.634 1.00 91.62 107 ASN A N 1
ATOM 871 C CA . ASN A 1 107 ? 2.586 -1.095 0.269 1.00 91.62 107 ASN A CA 1
ATOM 872 C C . ASN A 1 107 ? 1.358 -1.998 0.420 1.00 91.62 107 ASN A C 1
ATOM 874 O O . ASN A 1 107 ? 0.489 -1.767 1.267 1.00 91.62 107 ASN A O 1
ATOM 878 N N . ILE A 1 108 ? 1.305 -3.038 -0.401 1.00 92.56 108 ILE A N 1
ATOM 879 C CA . ILE A 1 108 ? 0.301 -4.091 -0.332 1.00 92.56 108 ILE A CA 1
ATOM 880 C C . ILE A 1 108 ? 1.000 -5.437 -0.501 1.00 92.56 108 ILE A C 1
ATOM 882 O O . ILE A 1 108 ? 1.824 -5.620 -1.398 1.00 92.56 108 ILE A O 1
ATOM 886 N N . ARG A 1 109 ? 0.666 -6.367 0.387 1.00 91.81 109 ARG A N 1
ATOM 887 C CA . ARG A 1 109 ? 1.165 -7.741 0.399 1.00 91.81 109 ARG A CA 1
ATOM 888 C C . ARG A 1 109 ? -0.013 -8.671 0.198 1.00 91.81 109 ARG A C 1
ATOM 890 O O . ARG A 1 109 ? -0.959 -8.636 0.987 1.00 91.81 109 ARG A O 1
ATOM 897 N N . ASN A 1 110 ? 0.033 -9.482 -0.848 1.00 92.81 110 ASN A N 1
ATOM 898 C CA . ASN A 1 110 ? -0.980 -10.492 -1.104 1.00 92.81 110 ASN A CA 1
ATOM 899 C C . ASN A 1 110 ? -0.578 -11.785 -0.387 1.00 92.81 110 ASN A C 1
ATOM 901 O O . ASN A 1 110 ? 0.404 -12.427 -0.745 1.00 92.81 110 ASN A O 1
ATOM 905 N N . LEU A 1 111 ? -1.334 -12.161 0.643 1.00 90.44 111 LEU A N 1
ATOM 906 C CA . LEU A 1 111 ? -1.083 -13.370 1.429 1.00 90.44 111 LEU A CA 1
ATOM 907 C C . LEU A 1 111 ? -1.516 -14.642 0.693 1.00 90.44 111 LEU A C 1
ATOM 909 O O . LEU A 1 111 ? -0.982 -15.712 0.977 1.00 90.44 111 LEU A O 1
ATOM 913 N N . THR A 1 112 ? -2.451 -14.531 -0.252 1.00 89.94 112 THR A N 1
ATOM 914 C CA . THR A 1 112 ? -2.924 -15.655 -1.067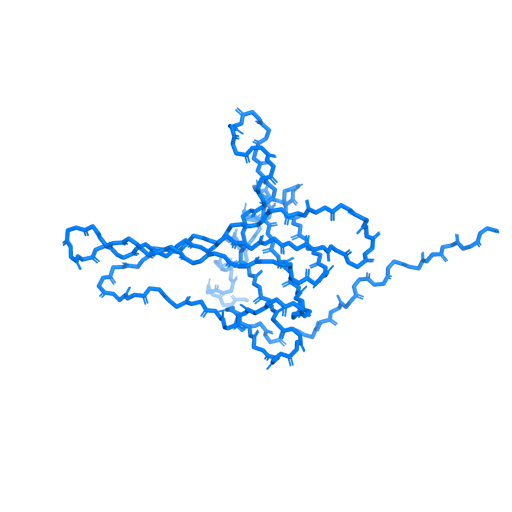 1.00 89.94 112 THR A CA 1
ATOM 915 C C . THR A 1 112 ? -1.874 -16.059 -2.100 1.00 89.94 112 THR A C 1
ATOM 917 O O . THR A 1 112 ? -1.517 -17.229 -2.184 1.00 89.94 112 THR A O 1
ATOM 920 N N . THR A 1 113 ? -1.335 -15.099 -2.858 1.00 90.38 113 THR A N 1
ATOM 921 C CA . THR A 1 113 ? -0.316 -15.375 -3.891 1.00 90.38 113 THR A CA 1
ATOM 922 C C . THR A 1 113 ? 1.118 -15.272 -3.375 1.00 90.38 113 THR A C 1
ATOM 924 O O . THR A 1 113 ? 2.042 -15.659 -4.082 1.00 90.38 113 THR A O 1
ATOM 927 N N . LYS A 1 114 ? 1.314 -14.772 -2.146 1.00 88.00 114 LYS A N 1
ATOM 928 C CA . LYS A 1 114 ? 2.623 -14.505 -1.520 1.00 8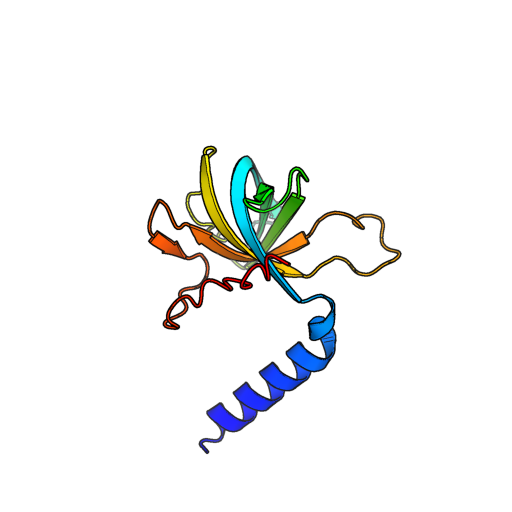8.00 114 LYS A CA 1
ATOM 929 C C . LYS A 1 114 ? 3.483 -13.508 -2.306 1.00 88.00 114 LYS A C 1
ATOM 931 O O . LYS A 1 114 ? 4.707 -13.559 -2.244 1.00 88.00 114 LYS A O 1
ATOM 936 N N . VAL A 1 115 ? 2.836 -12.605 -3.043 1.00 88.75 115 VAL A N 1
ATOM 937 C CA . VAL A 1 115 ? 3.498 -11.556 -3.824 1.00 88.75 115 VAL A CA 1
ATOM 938 C C . VAL A 1 115 ? 3.326 -10.209 -3.134 1.00 88.75 115 VAL A C 1
ATOM 940 O O . VAL A 1 115 ? 2.221 -9.827 -2.736 1.00 88.75 115 VAL A O 1
ATOM 943 N N . ASP A 1 116 ? 4.427 -9.471 -3.053 1.00 88.38 116 ASP A N 1
ATOM 944 C CA . ASP A 1 116 ? 4.487 -8.133 -2.478 1.00 88.38 116 ASP A CA 1
ATOM 945 C C . ASP A 1 116 ? 4.654 -7.073 -3.557 1.00 88.38 116 ASP A C 1
ATOM 947 O O . ASP A 1 116 ? 5.369 -7.278 -4.537 1.00 88.38 116 ASP A O 1
ATOM 951 N N . LEU A 1 117 ? 4.026 -5.910 -3.363 1.00 87.62 117 LEU A N 1
ATOM 952 C CA . LEU A 1 117 ? 4.251 -4.762 -4.241 1.00 87.62 117 LEU A CA 1
ATOM 953 C C . LEU A 1 117 ? 5.655 -4.183 -4.057 1.00 87.62 117 LEU A C 1
ATOM 955 O O . LEU A 1 117 ? 6.325 -3.847 -5.032 1.00 87.62 117 LEU A O 1
ATOM 959 N N . ILE A 1 118 ? 6.087 -4.060 -2.805 1.00 85.50 118 ILE A N 1
ATOM 960 C CA . ILE A 1 118 ? 7.456 -3.722 -2.435 1.00 85.50 118 ILE A CA 1
ATOM 961 C C . ILE A 1 118 ? 7.960 -4.890 -1.585 1.00 85.50 118 ILE A C 1
ATOM 963 O O . ILE A 1 11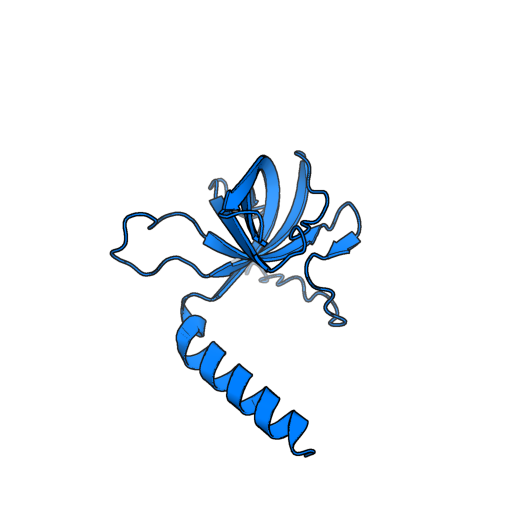8 ? 7.400 -5.100 -0.502 1.00 85.50 118 ILE A O 1
ATOM 967 N N . PRO A 1 119 ? 8.961 -5.659 -2.054 1.00 77.88 119 PRO A N 1
ATOM 968 C CA . PRO A 1 119 ? 9.506 -6.769 -1.289 1.00 77.88 119 PRO A CA 1
ATOM 969 C C . PRO A 1 119 ? 10.162 -6.217 -0.024 1.00 77.88 119 PRO A C 1
ATOM 971 O O . PRO A 1 119 ? 10.994 -5.311 -0.077 1.00 77.88 119 PRO A O 1
ATOM 974 N N . ILE A 1 120 ? 9.740 -6.735 1.126 1.00 70.75 120 ILE A N 1
ATOM 975 C CA . ILE A 1 120 ? 10.328 -6.408 2.423 1.00 70.75 120 ILE A CA 1
ATOM 976 C C . ILE A 1 120 ? 10.775 -7.730 3.038 1.00 70.75 120 ILE A C 1
ATOM 978 O O . ILE A 1 120 ? 9.924 -8.553 3.381 1.00 70.75 120 ILE A O 1
ATOM 982 N N . ASP A 1 121 ? 12.084 -7.890 3.243 1.00 61.03 121 ASP A N 1
ATOM 983 C CA . ASP A 1 121 ? 12.716 -9.081 3.845 1.00 61.03 121 ASP A CA 1
ATOM 984 C C . ASP A 1 121 ? 12.375 -9.287 5.337 1.00 61.03 121 ASP A C 1
ATOM 986 O O . ASP A 1 121 ? 12.870 -10.198 5.999 1.00 61.03 121 ASP A O 1
ATOM 990 N N . GLN A 1 122 ? 11.516 -8.441 5.912 1.00 60.53 122 GLN A N 1
ATOM 991 C CA . GLN A 1 122 ? 11.125 -8.523 7.315 1.00 60.53 122 GLN A CA 1
ATOM 992 C C . GLN A 1 122 ? 10.002 -9.545 7.527 1.00 60.53 122 GLN A C 1
ATOM 994 O O . GLN A 1 122 ? 8.938 -9.487 6.897 1.00 60.53 122 GLN A O 1
ATOM 999 N N . LYS A 1 123 ? 10.226 -10.458 8.483 1.00 56.81 123 LYS A N 1
ATOM 1000 C CA . LYS A 1 123 ? 9.235 -11.435 8.954 1.00 56.81 123 LYS A CA 1
ATOM 1001 C C . LYS A 1 123 ? 7.958 -10.718 9.409 1.00 56.81 123 LYS A C 1
ATOM 1003 O O . LYS A 1 123 ? 8.004 -9.769 10.188 1.00 56.81 123 LYS A O 1
ATOM 1008 N N . ILE A 1 124 ? 6.809 -11.192 8.925 1.00 55.66 124 ILE A N 1
ATOM 1009 C CA . ILE A 1 124 ? 5.486 -10.639 9.238 1.00 55.66 124 ILE A CA 1
ATOM 1010 C C . ILE A 1 124 ? 5.214 -10.807 10.736 1.00 55.66 124 ILE A C 1
ATOM 1012 O O . ILE A 1 124 ? 4.898 -11.907 11.184 1.00 55.66 124 ILE A O 1
ATOM 1016 N N . GLN A 1 125 ? 5.255 -9.724 11.511 1.00 53.19 125 GLN A N 1
ATOM 1017 C CA . GLN A 1 125 ? 4.591 -9.712 12.811 1.00 53.19 125 GLN A CA 1
ATOM 1018 C C . GLN A 1 125 ? 3.101 -9.478 12.559 1.00 53.19 125 GLN A C 1
ATOM 1020 O O . GLN A 1 125 ? 2.653 -8.349 12.343 1.00 53.19 125 GLN A O 1
ATOM 1025 N N . ARG A 1 126 ? 2.309 -10.558 12.534 1.00 51.59 126 ARG A N 1
ATOM 1026 C CA . ARG A 1 126 ? 0.858 -10.423 12.693 1.00 51.59 126 ARG A CA 1
ATOM 1027 C C . ARG A 1 126 ? 0.651 -9.775 14.056 1.00 51.59 126 ARG A C 1
ATOM 1029 O O . ARG A 1 126 ? 0.957 -10.388 15.071 1.00 51.59 126 ARG A O 1
ATOM 1036 N N . VAL A 1 127 ? 0.164 -8.536 14.079 1.00 54.19 127 VAL A N 1
ATOM 1037 C CA . VAL A 1 127 ? -0.189 -7.846 15.324 1.00 54.19 127 VAL A CA 1
ATOM 1038 C C . VAL A 1 127 ? -1.424 -8.544 15.909 1.00 54.19 127 VAL A C 1
ATOM 1040 O O . VAL A 1 127 ? -2.557 -8.113 15.692 1.00 54.19 127 VAL A O 1
ATOM 1043 N N . GLN A 1 128 ? -1.214 -9.671 16.595 1.00 47.09 128 GLN A N 1
ATOM 1044 C CA . GLN A 1 128 ? -2.199 -10.282 17.480 1.00 47.09 128 GLN A CA 1
ATOM 1045 C C . GLN A 1 128 ? -2.290 -9.393 18.717 1.00 47.09 128 GLN A C 1
ATOM 1047 O O . GLN A 1 128 ? -1.464 -9.470 19.623 1.00 47.09 128 GLN A O 1
ATOM 1052 N N . GLN A 1 129 ? -3.284 -8.511 18.753 1.00 53.50 129 GLN A N 1
ATOM 1053 C CA . GLN A 1 129 ? -3.691 -7.930 20.025 1.00 53.50 129 GLN A CA 1
ATOM 1054 C C . GLN A 1 129 ? -4.383 -9.039 20.815 1.00 53.50 129 GLN A C 1
ATOM 1056 O O . GLN A 1 129 ? -5.423 -9.541 20.388 1.00 53.50 129 GLN A O 1
ATOM 1061 N N . ARG A 1 130 ? -3.766 -9.451 21.928 1.00 49.22 130 ARG A N 1
ATOM 1062 C CA . ARG A 1 130 ? -4.371 -10.364 22.901 1.00 49.22 130 ARG A CA 1
ATOM 1063 C C . ARG A 1 130 ? -5.696 -9.749 23.348 1.00 49.22 130 ARG A C 1
ATOM 1065 O O . ARG A 1 130 ? -5.709 -8.642 23.881 1.00 49.22 130 ARG A O 1
ATOM 1072 N N . GLN A 1 131 ? -6.803 -10.435 23.085 1.00 55.91 131 GLN A N 1
ATOM 1073 C CA . GLN A 1 131 ? -8.076 -10.080 23.693 1.00 55.91 131 GLN A CA 1
ATOM 1074 C C . GLN A 1 131 ? -7.962 -10.444 25.171 1.00 55.91 131 GLN A C 1
ATOM 1076 O O . GLN A 1 131 ? -7.849 -11.619 25.510 1.00 55.91 131 GLN A O 1
ATOM 1081 N N . PHE A 1 132 ? -7.924 -9.440 26.044 1.00 53.25 132 PHE A N 1
ATOM 1082 C CA . PHE A 1 132 ? -8.157 -9.673 27.462 1.00 53.25 132 PHE A CA 1
ATOM 1083 C C . PHE A 1 132 ? -9.646 -9.978 27.607 1.00 53.25 132 PHE A C 1
ATOM 1085 O O . PHE A 1 132 ? -10.479 -9.074 27.545 1.00 53.25 132 PHE A O 1
ATOM 1092 N N . ILE A 1 133 ? -9.976 -11.264 27.701 1.00 59.00 133 ILE A N 1
ATOM 1093 C CA . ILE A 1 133 ? -11.279 -11.695 28.198 1.00 59.00 133 ILE A CA 1
ATOM 1094 C C . ILE A 1 133 ? -11.265 -11.347 29.691 1.00 59.00 133 ILE A C 1
ATOM 1096 O O . ILE A 1 133 ? -10.337 -11.746 30.397 1.00 59.00 133 ILE A O 1
ATOM 1100 N N . LYS A 1 134 ? -12.208 -10.504 30.117 1.00 46.22 134 LYS A N 1
ATOM 1101 C CA . LYS A 1 134 ? -12.450 -10.192 31.528 1.00 46.22 134 LYS A CA 1
ATOM 1102 C C . LYS A 1 134 ? -13.297 -11.288 32.153 1.00 46.22 134 LYS A C 1
ATOM 1104 O O . LYS A 1 134 ? -14.195 -11.777 31.433 1.00 46.22 134 LYS A O 1
#

Foldseek 3Di:
DPPVVVVVVVVVVVCCVVFVVFKDKFKFFWADKDWDWDDDPNFKIKIKIWTWTDTPVDNDIAIEIEIDIDTNDHDDDDDHDGGWIKMFIFGQDDPPDPPNGYTYGPWMATPVVRDIRDDDPDDDPPPPPDPPDD